Protein AF-A0A5E4PX52-F1 (afdb_monomer)

InterPro domains:
  IPR002048 EF-hand domain [PF13202] (31-49)
  IPR002048 EF-hand domain [PS50222] (20-56)
  IPR002048 EF-hand domain [PS50222] (61-96)
  IPR011992 EF-hand domain pair [SSF47473] (19-141)
  IPR018247 EF-Hand 1, calcium-binding site [PS00018] (34-46)
  IPR018247 EF-Hand 1, calcium-binding site [PS00018] (74-86)

Solvent-accessible surface area (backbone atoms only — not comparable to full-atom values): 8166 Å² total; per-residue (Å²): 111,67,58,70,72,72,67,60,66,87,59,61,63,63,56,48,47,52,51,50,52,52,48,53,31,48,54,48,44,40,75,65,29,34,81,84,68,79,84,57,70,52,73,65,32,51,51,51,38,66,70,72,48,59,84,91,56,81,53,69,38,53,52,54,46,52,51,51,54,48,55,61,34,22,73,86,68,80,65,43,32,36,62,68,39,44,27,59,47,36,45,75,70,76,38,54,62,69,51,29,51,53,28,44,48,53,58,34,73,74,49,78,48,36,41,63,73,55,46,54,51,32,52,48,36,50,76,60,52,89,54,92,80,40,49,17,60,27,76,84,52,52,136

Structure (mmCIF, N/CA/C/O backbone):
data_AF-A0A5E4PX52-F1
#
_entry.id   AF-A0A5E4PX52-F1
#
loop_
_atom_site.group_PDB
_atom_site.id
_atom_site.type_symbol
_atom_site.label_atom_id
_atom_site.label_alt_id
_atom_site.label_comp_id
_atom_site.label_asym_id
_atom_site.label_entity_id
_atom_site.label_seq_id
_atom_site.pdbx_PDB_ins_code
_atom_site.Cartn_x
_atom_site.Cartn_y
_atom_site.Cartn_z
_atom_site.occupancy
_atom_site.B_iso_or_equiv
_atom_site.auth_seq_id
_atom_site.auth_comp_id
_atom_site.auth_asym_id
_atom_site.auth_atom_id
_atom_site.pdbx_PDB_model_num
ATOM 1 N N . MET A 1 1 ? -10.383 2.081 -13.834 1.00 48.03 1 MET A N 1
ATOM 2 C CA . MET A 1 1 ? -10.886 1.240 -12.728 1.00 48.03 1 MET A CA 1
ATOM 3 C C . MET A 1 1 ? -10.985 2.059 -11.442 1.00 48.03 1 MET A C 1
ATOM 5 O O . MET A 1 1 ? -12.099 2.288 -11.001 1.00 48.03 1 MET A O 1
ATOM 9 N N . VAL A 1 2 ? -9.885 2.654 -10.959 1.00 49.22 2 VAL A N 1
ATOM 10 C CA . VAL A 1 2 ? -9.837 3.528 -9.760 1.00 49.22 2 VAL A CA 1
ATOM 11 C C . VAL A 1 2 ? -10.845 4.689 -9.762 1.00 49.22 2 VAL A C 1
ATOM 13 O O . VAL A 1 2 ? -11.651 4.797 -8.848 1.00 49.22 2 VAL A O 1
ATOM 16 N N . ALA A 1 3 ? -10.879 5.508 -10.818 1.00 50.94 3 ALA A N 1
ATOM 17 C CA . ALA A 1 3 ? -11.787 6.664 -10.882 1.00 50.94 3 ALA A CA 1
ATOM 18 C C . ALA A 1 3 ? -13.282 6.285 -10.797 1.00 50.94 3 ALA A C 1
ATOM 20 O O . ALA A 1 3 ? -14.094 7.050 -10.295 1.00 50.94 3 ALA A O 1
ATOM 21 N N . LYS A 1 4 ? -13.644 5.078 -11.256 1.00 52.22 4 LYS A N 1
ATOM 22 C CA . LYS A 1 4 ? -15.023 4.570 -11.209 1.00 52.22 4 LYS A CA 1
ATOM 23 C C . LYS A 1 4 ? -15.385 4.049 -9.813 1.00 52.22 4 LYS A C 1
ATOM 25 O O . LYS A 1 4 ? -16.530 4.163 -9.397 1.00 52.22 4 LYS A O 1
ATOM 30 N N . ILE A 1 5 ? -14.399 3.504 -9.098 1.00 56.91 5 ILE A N 1
ATOM 31 C CA . ILE A 1 5 ? -14.525 3.032 -7.714 1.00 56.91 5 ILE A CA 1
ATOM 32 C C . ILE A 1 5 ? -14.716 4.220 -6.768 1.00 56.91 5 ILE A C 1
ATOM 34 O O . ILE A 1 5 ? -15.536 4.135 -5.864 1.00 56.91 5 ILE A O 1
ATOM 38 N N . GLN A 1 6 ? -14.046 5.346 -7.005 1.00 58.91 6 GLN A N 1
ATOM 39 C CA . GLN A 1 6 ? -14.128 6.526 -6.138 1.00 58.91 6 GLN A CA 1
ATOM 40 C C . GLN A 1 6 ? -15.382 7.394 -6.330 1.00 58.91 6 GLN A C 1
ATOM 42 O O . GLN A 1 6 ? -15.574 8.367 -5.611 1.00 58.91 6 GLN A O 1
ATOM 47 N N . GLY A 1 7 ? -16.253 7.072 -7.293 1.00 53.91 7 GLY A N 1
ATOM 48 C CA . GLY A 1 7 ? -17.440 7.889 -7.567 1.00 53.91 7 GLY A CA 1
ATOM 49 C C . GLY A 1 7 ? -17.114 9.306 -8.054 1.00 53.91 7 GLY A C 1
ATOM 50 O O . GLY A 1 7 ? -17.978 10.177 -7.997 1.00 53.91 7 GLY A O 1
ATOM 51 N N . TRP A 1 8 ? -15.886 9.542 -8.530 1.00 59.31 8 TRP A N 1
ATOM 52 C CA . TRP A 1 8 ? -15.480 10.832 -9.072 1.00 59.31 8 TRP A CA 1
ATOM 53 C C . TRP A 1 8 ? -16.321 11.142 -10.308 1.00 59.31 8 TRP A C 1
ATOM 55 O O . TRP A 1 8 ? -16.327 10.379 -11.281 1.00 59.31 8 TRP A O 1
ATOM 65 N N . ASN A 1 9 ? -17.040 12.265 -10.264 1.00 49.12 9 ASN A N 1
ATOM 66 C CA . ASN A 1 9 ? -17.675 12.813 -11.453 1.00 49.12 9 ASN A CA 1
ATOM 67 C C . ASN A 1 9 ? -16.590 13.099 -12.499 1.00 49.12 9 ASN A C 1
ATOM 69 O O . ASN A 1 9 ? -15.436 13.352 -12.160 1.00 49.12 9 ASN A O 1
ATOM 73 N N . GLU A 1 10 ? -16.945 13.055 -13.781 1.00 49.34 10 GLU A N 1
ATOM 74 C CA . GLU A 1 10 ? -16.026 13.242 -14.915 1.00 49.34 10 GLU A CA 1
ATOM 75 C C . GLU A 1 10 ? -15.317 14.612 -14.973 1.00 49.34 10 GLU A C 1
ATOM 77 O O . GLU A 1 10 ? -14.668 14.912 -15.979 1.00 49.34 10 GLU A O 1
ATOM 82 N N . ASP A 1 11 ? -15.405 15.427 -13.918 1.00 50.75 11 ASP A N 1
ATOM 83 C CA . ASP A 1 11 ? -14.628 16.643 -13.760 1.00 50.75 11 ASP A CA 1
ATOM 84 C C . ASP A 1 11 ? -13.141 16.313 -13.898 1.00 50.75 11 ASP A C 1
ATOM 86 O O . ASP A 1 11 ? -12.501 15.592 -13.130 1.00 50.75 11 ASP A O 1
ATOM 90 N N . GLU A 1 12 ? -12.602 16.818 -14.998 1.00 56.16 12 GLU A N 1
ATOM 91 C CA . GLU A 1 12 ? -11.375 16.377 -15.636 1.00 56.16 12 GLU A CA 1
ATOM 92 C C . GLU A 1 12 ? -10.144 16.374 -14.722 1.00 56.16 12 GLU A C 1
ATOM 94 O O . GLU A 1 12 ? -9.176 15.688 -15.036 1.00 56.16 12 GLU A O 1
ATOM 99 N N . LEU A 1 13 ? -10.140 17.138 -13.630 1.00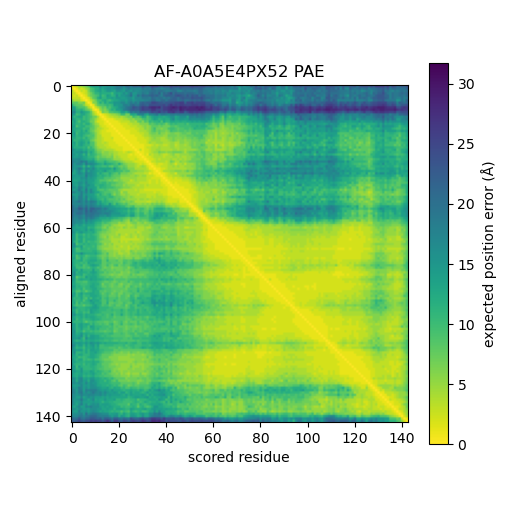 56.69 13 LEU A N 1
ATOM 100 C CA . LEU A 1 13 ? -8.967 17.411 -12.799 1.00 56.69 13 LEU A CA 1
ATOM 101 C C . LEU A 1 13 ? -8.516 16.218 -11.952 1.00 56.69 13 LEU A C 1
ATOM 103 O O . LEU A 1 13 ? -7.333 15.880 -12.005 1.00 56.69 13 LEU A O 1
ATOM 107 N N . GLU A 1 14 ? -9.420 15.553 -11.236 1.00 60.62 14 GLU A N 1
ATOM 108 C CA . GLU A 1 14 ? -9.085 14.419 -10.355 1.00 60.62 14 GLU A CA 1
ATOM 109 C C . GLU A 1 14 ? -8.745 13.175 -11.178 1.00 60.62 14 GLU A C 1
ATOM 111 O O . GLU A 1 14 ? -7.719 12.526 -10.963 1.00 60.62 14 GLU A O 1
ATOM 116 N N . ARG A 1 15 ? -9.518 12.919 -12.242 1.00 63.38 15 ARG A N 1
ATOM 117 C CA . ARG A 1 15 ? -9.213 11.865 -13.217 1.00 63.38 15 ARG A CA 1
ATOM 118 C C . ARG A 1 15 ? -7.880 12.113 -13.929 1.00 63.38 15 ARG A C 1
ATOM 120 O O . ARG A 1 15 ? -7.104 11.172 -14.084 1.00 63.38 15 ARG A O 1
ATOM 127 N N . LYS A 1 16 ? -7.583 13.351 -14.358 1.00 67.19 16 LYS A N 1
ATOM 128 C CA . LYS A 1 16 ? -6.276 13.702 -14.957 1.00 67.19 16 LYS A CA 1
ATOM 129 C C . LYS A 1 16 ? -5.149 13.586 -13.937 1.00 67.19 16 LYS A C 1
ATOM 131 O O . LYS A 1 16 ? -4.065 13.153 -14.311 1.00 67.19 16 LYS A O 1
ATOM 136 N N . ALA A 1 17 ? -5.372 13.968 -12.680 1.00 67.38 17 ALA A N 1
ATOM 137 C CA . ALA A 1 17 ? -4.379 13.836 -11.621 1.00 67.38 17 ALA A CA 1
ATOM 138 C C . ALA A 1 17 ? -4.044 12.364 -11.368 1.00 67.38 17 ALA A C 1
ATOM 140 O O . ALA A 1 17 ? -2.884 11.998 -11.509 1.00 67.38 17 ALA A O 1
ATOM 141 N N . ALA A 1 18 ? -5.043 11.507 -11.147 1.00 68.06 18 ALA A N 1
ATOM 142 C CA . ALA A 1 18 ? -4.819 10.075 -10.971 1.00 68.06 18 ALA A CA 1
ATOM 143 C C . ALA A 1 18 ? -4.190 9.421 -12.207 1.00 68.06 18 ALA A C 1
ATOM 145 O O . ALA A 1 18 ? -3.284 8.605 -12.068 1.00 68.06 18 ALA A O 1
ATOM 146 N N . HIS A 1 19 ? -4.607 9.803 -13.420 1.00 71.00 19 HIS A N 1
ATOM 147 C CA . HIS A 1 19 ? -3.972 9.318 -14.647 1.00 71.00 19 HIS A CA 1
ATOM 148 C C . HIS A 1 19 ? -2.488 9.713 -14.693 1.00 71.00 19 HIS A C 1
ATOM 150 O O . HIS A 1 19 ? -1.640 8.864 -14.950 1.00 71.00 19 HIS A O 1
ATOM 156 N N . ARG A 1 20 ? -2.151 10.978 -14.405 1.00 76.12 20 ARG A N 1
ATOM 157 C CA . ARG A 1 20 ? -0.755 11.444 -14.357 1.00 76.12 20 ARG A CA 1
ATOM 158 C C . ARG A 1 20 ? 0.057 10.716 -13.293 1.00 76.12 20 ARG A C 1
ATOM 160 O O . ARG A 1 20 ? 1.174 10.310 -13.583 1.00 76.12 20 ARG A O 1
ATOM 167 N N . THR A 1 21 ? -0.497 10.519 -12.101 1.00 74.94 21 THR A N 1
ATOM 168 C CA . THR A 1 21 ? 0.185 9.787 -11.031 1.00 74.94 21 THR A CA 1
ATOM 169 C C . THR A 1 21 ? 0.428 8.332 -11.432 1.00 74.94 21 THR A C 1
ATOM 171 O O . THR A 1 21 ? 1.535 7.837 -11.257 1.00 74.94 21 THR A O 1
ATOM 174 N N . MET A 1 22 ? -0.546 7.667 -12.062 1.00 74.50 22 MET A N 1
ATOM 175 C CA . MET A 1 22 ? -0.363 6.306 -12.580 1.00 74.50 22 MET A CA 1
ATOM 176 C C . MET A 1 22 ? 0.696 6.237 -13.687 1.00 74.50 22 MET A C 1
ATOM 178 O O . MET A 1 22 ? 1.472 5.287 -13.707 1.00 74.50 22 MET A O 1
ATOM 182 N N . LEU A 1 23 ? 0.781 7.240 -14.570 1.00 79.94 23 LEU A N 1
ATOM 183 C CA . LEU A 1 23 ? 1.854 7.321 -15.569 1.00 79.94 23 LEU A CA 1
ATOM 184 C C . LEU A 1 23 ? 3.228 7.529 -14.924 1.00 79.94 23 LEU A C 1
ATOM 186 O O . LEU A 1 23 ? 4.178 6.870 -15.322 1.00 79.94 23 LEU A O 1
ATOM 190 N N . GLN A 1 24 ? 3.343 8.386 -13.907 1.00 79.25 24 GLN A N 1
ATOM 191 C CA . GLN A 1 24 ? 4.603 8.592 -13.180 1.00 79.25 24 GLN A CA 1
ATOM 192 C C . GLN A 1 24 ? 5.057 7.325 -12.449 1.00 79.25 24 GLN A C 1
ATOM 194 O O . GLN A 1 24 ? 6.244 7.000 -12.451 1.00 79.25 24 GLN A O 1
ATOM 199 N N . ILE A 1 25 ? 4.111 6.592 -11.856 1.00 78.31 25 ILE A N 1
ATOM 200 C CA . ILE A 1 25 ? 4.376 5.283 -11.256 1.00 78.31 25 ILE A CA 1
ATOM 201 C C . ILE A 1 25 ? 4.842 4.314 -12.341 1.00 78.31 25 ILE A C 1
ATOM 203 O O . ILE A 1 25 ? 5.877 3.683 -12.161 1.00 78.31 25 ILE A O 1
ATOM 207 N N . TRP A 1 26 ? 4.143 4.246 -13.479 1.00 78.44 26 TRP A N 1
ATOM 208 C CA . TRP A 1 26 ? 4.522 3.390 -14.604 1.00 78.44 26 TRP A CA 1
ATOM 209 C C . TRP A 1 26 ? 5.918 3.717 -15.145 1.00 78.44 26 TRP A C 1
ATOM 211 O O . TRP A 1 26 ? 6.709 2.804 -15.347 1.00 78.44 26 TRP A O 1
ATOM 221 N N . GLU A 1 27 ? 6.267 4.993 -15.317 1.00 81.88 27 GLU A N 1
ATOM 222 C CA . GLU A 1 27 ? 7.597 5.431 -15.764 1.00 81.88 27 GLU A CA 1
ATOM 223 C C . GLU A 1 27 ? 8.702 5.075 -14.760 1.00 81.88 27 GLU A C 1
ATOM 225 O O . GLU A 1 27 ? 9.788 4.645 -15.147 1.00 81.88 27 GLU A O 1
ATOM 230 N N . GLY A 1 28 ? 8.451 5.266 -13.461 1.00 77.88 28 GLY A N 1
ATOM 231 C CA . GLY A 1 28 ? 9.396 4.877 -12.413 1.00 77.88 28 GLY A CA 1
ATOM 232 C C . GLY A 1 28 ? 9.575 3.361 -12.325 1.00 77.88 28 GLY A C 1
ATOM 233 O O . GLY A 1 28 ? 10.687 2.878 -12.126 1.00 77.88 28 GLY A O 1
ATOM 234 N N . PHE A 1 29 ? 8.483 2.631 -12.525 1.00 75.19 29 PHE A N 1
ATOM 235 C CA . PHE A 1 29 ?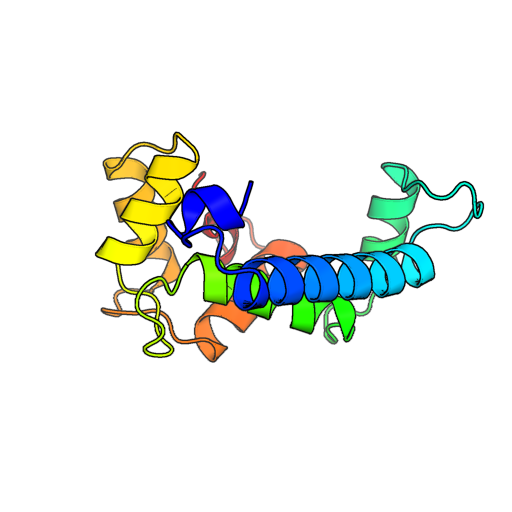 8.420 1.180 -12.484 1.00 75.19 29 PHE A CA 1
ATOM 236 C C . PHE A 1 29 ? 9.113 0.531 -13.696 1.00 75.19 29 PHE A C 1
ATOM 238 O O . PHE A 1 29 ? 9.992 -0.308 -13.521 1.00 75.19 29 PHE A O 1
ATOM 245 N N . THR A 1 30 ? 8.821 0.990 -14.917 1.00 80.25 30 THR A N 1
ATOM 246 C CA . THR A 1 30 ? 9.505 0.553 -16.154 1.00 80.25 30 THR A CA 1
ATOM 247 C C . THR A 1 30 ? 11.002 0.810 -16.109 1.00 80.25 30 THR A C 1
ATOM 249 O O . THR A 1 30 ? 11.773 -0.100 -16.378 1.00 80.25 30 THR A O 1
ATOM 252 N N . LYS A 1 31 ? 11.452 1.975 -15.631 1.00 79.81 31 LYS A N 1
ATOM 253 C CA . LYS A 1 31 ? 12.894 2.225 -15.441 1.00 79.81 31 LYS A CA 1
ATOM 254 C C . LYS A 1 31 ? 13.592 1.225 -14.513 1.00 79.81 31 LYS A C 1
ATOM 256 O O . LYS A 1 31 ? 14.805 1.067 -14.621 1.00 79.81 31 LYS A O 1
ATOM 261 N N . ALA A 1 32 ? 12.865 0.621 -13.574 1.00 72.25 32 ALA A N 1
ATOM 262 C CA . ALA A 1 32 ? 13.421 -0.316 -12.603 1.00 72.25 32 ALA A CA 1
ATOM 263 C C . ALA A 1 32 ? 13.337 -1.784 -13.058 1.00 72.25 32 ALA A C 1
ATOM 265 O O . ALA A 1 32 ? 14.216 -2.571 -12.703 1.00 72.25 32 ALA A O 1
ATOM 266 N N . ALA A 1 33 ? 12.298 -2.150 -13.814 1.00 76.38 33 ALA A N 1
ATOM 267 C CA . ALA A 1 33 ? 11.979 -3.540 -14.137 1.00 76.38 33 ALA A CA 1
AT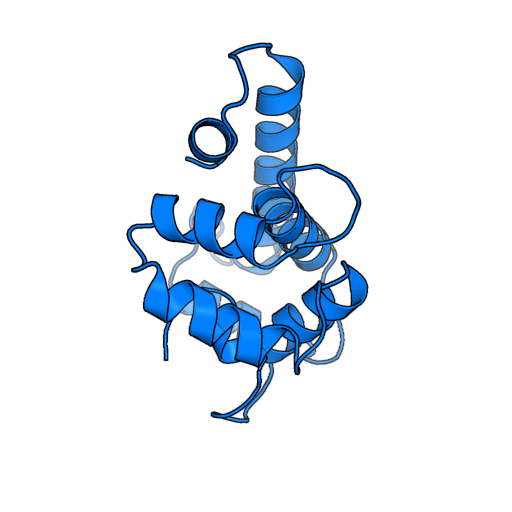OM 268 C C . ALA A 1 33 ? 12.095 -3.906 -15.626 1.00 76.38 33 ALA A C 1
ATOM 270 O O . ALA A 1 33 ? 12.494 -5.033 -15.897 1.00 76.38 33 ALA A O 1
ATOM 271 N N . ASP A 1 34 ? 11.802 -2.997 -16.562 1.00 80.12 34 ASP A N 1
ATOM 272 C CA . ASP A 1 34 ? 11.845 -3.255 -18.014 1.00 80.12 34 ASP A CA 1
ATOM 273 C C . ASP A 1 34 ? 13.309 -3.305 -18.490 1.00 80.12 34 ASP A C 1
ATOM 275 O O . ASP A 1 34 ? 13.936 -2.284 -18.796 1.00 80.12 34 ASP A O 1
ATOM 279 N N . LYS A 1 35 ? 13.904 -4.501 -18.446 1.00 77.44 35 LYS A N 1
ATOM 280 C CA . LYS A 1 35 ? 15.328 -4.711 -18.735 1.00 77.44 35 LYS A CA 1
ATOM 281 C C . LYS A 1 35 ? 15.579 -4.878 -20.220 1.00 77.44 35 LYS A C 1
ATOM 283 O O . LYS A 1 35 ? 16.667 -4.523 -20.679 1.00 77.44 35 LYS A O 1
ATOM 288 N N . ASP A 1 36 ? 14.625 -5.449 -20.945 1.00 81.56 36 ASP A N 1
ATOM 289 C CA . ASP A 1 36 ? 14.736 -5.639 -22.388 1.00 81.56 36 ASP A CA 1
ATOM 290 C C . ASP A 1 36 ? 14.230 -4.433 -23.201 1.00 81.56 36 ASP A C 1
ATOM 292 O O . ASP A 1 36 ? 14.480 -4.363 -24.408 1.00 81.56 36 ASP A O 1
ATOM 296 N N . SER A 1 37 ? 13.660 -3.425 -22.526 1.00 81.38 37 SER A N 1
ATOM 297 C CA . SER A 1 37 ? 13.139 -2.187 -23.114 1.00 81.38 37 SER A CA 1
ATOM 298 C C . SER A 1 37 ? 12.035 -2.438 -24.142 1.00 81.38 37 SER A C 1
ATOM 300 O O . SER A 1 37 ? 11.890 -1.666 -25.099 1.00 81.38 37 SER A O 1
ATOM 302 N N . ASP A 1 38 ? 11.260 -3.513 -23.975 1.00 84.19 38 ASP A N 1
ATOM 303 C CA . ASP A 1 38 ? 10.140 -3.842 -24.855 1.00 84.19 38 ASP A CA 1
ATOM 304 C C . ASP A 1 38 ? 8.851 -3.068 -24.506 1.00 84.19 38 ASP A C 1
ATOM 306 O O . ASP A 1 38 ? 7.851 -3.141 -25.236 1.00 84.19 38 ASP A O 1
ATOM 310 N N . GLY A 1 39 ? 8.884 -2.271 -23.429 1.00 79.12 39 GLY A N 1
ATOM 311 C CA . GLY A 1 39 ? 7.763 -1.474 -22.940 1.00 79.12 39 GLY A CA 1
ATOM 312 C C . GLY 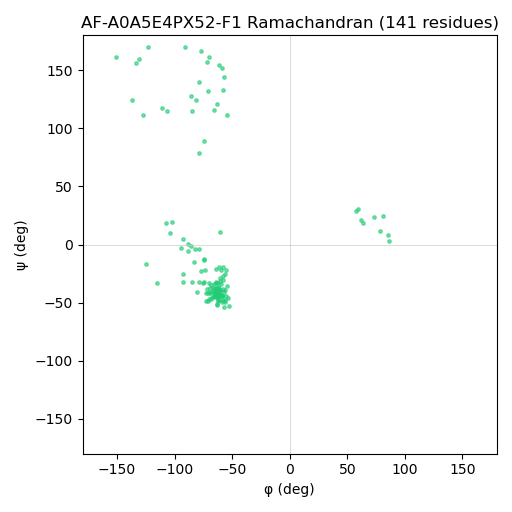A 1 39 ? 6.725 -2.287 -22.165 1.00 79.12 39 GLY A C 1
ATOM 313 O O . GLY A 1 39 ? 5.625 -1.787 -21.902 1.00 79.12 39 GLY A O 1
ATOM 314 N N . LYS A 1 40 ? 7.040 -3.534 -21.818 1.00 82.06 40 LYS A N 1
ATOM 315 C CA . LYS A 1 40 ? 6.257 -4.427 -20.968 1.00 82.06 40 LYS A CA 1
ATOM 316 C C . LYS A 1 40 ? 7.130 -4.861 -19.798 1.00 82.06 40 LYS A C 1
ATOM 318 O O . LYS A 1 40 ? 8.312 -4.570 -19.720 1.00 82.06 40 LYS A O 1
ATOM 323 N N . ILE A 1 41 ? 6.492 -5.503 -18.827 1.00 80.69 41 ILE A N 1
ATOM 324 C CA . ILE A 1 41 ? 7.202 -6.115 -17.710 1.00 80.69 41 ILE A CA 1
ATOM 325 C C . ILE A 1 41 ? 6.736 -7.552 -17.620 1.00 80.69 41 ILE A C 1
ATOM 327 O O . ILE A 1 41 ? 5.571 -7.834 -17.322 1.00 80.69 41 ILE A O 1
ATOM 331 N N . SER A 1 42 ? 7.651 -8.457 -17.938 1.00 83.81 42 SER A N 1
ATOM 332 C CA . SER A 1 42 ? 7.458 -9.890 -17.781 1.00 83.81 42 SER A CA 1
ATOM 333 C C . SER A 1 42 ? 7.438 -10.283 -16.299 1.00 83.81 42 SER A C 1
ATOM 335 O O . SER A 1 42 ? 7.912 -9.559 -15.420 1.00 83.81 42 SER A O 1
ATOM 337 N N . SER A 1 43 ? 6.894 -11.462 -15.990 1.00 80.62 43 SER A N 1
ATOM 338 C CA . SER A 1 43 ? 6.921 -11.993 -14.621 1.00 80.62 43 SER A CA 1
ATOM 339 C C . SER A 1 43 ? 8.350 -12.175 -14.095 1.00 80.62 43 SER A C 1
ATOM 341 O O . SER A 1 43 ? 8.593 -11.946 -12.913 1.00 80.62 43 SER A O 1
ATOM 343 N N . ASP A 1 44 ? 9.302 -12.524 -14.963 1.00 81.81 44 ASP A N 1
ATOM 344 C CA . ASP A 1 44 ? 10.710 -12.695 -14.589 1.00 81.81 44 ASP A CA 1
ATOM 345 C C . ASP A 1 44 ? 11.368 -11.354 -14.241 1.00 81.81 44 ASP A C 1
ATOM 347 O O . ASP A 1 44 ? 12.096 -11.253 -13.254 1.00 81.81 44 ASP A O 1
ATOM 351 N N . GLU A 1 45 ? 11.073 -10.301 -15.003 1.00 80.50 45 GLU A N 1
ATOM 352 C CA . GLU A 1 45 ? 11.514 -8.934 -14.709 1.00 80.50 45 GLU A CA 1
ATOM 353 C C . GLU A 1 45 ? 10.904 -8.393 -13.419 1.00 80.50 45 GLU A C 1
ATOM 355 O O . GLU A 1 45 ? 11.610 -7.793 -12.605 1.00 80.50 45 GLU A O 1
ATOM 360 N N . TRP A 1 46 ? 9.618 -8.676 -13.191 1.00 79.00 46 TRP A N 1
ATOM 361 C CA . TRP A 1 46 ? 8.935 -8.358 -11.941 1.00 79.00 46 TRP A CA 1
ATOM 362 C C . TRP A 1 46 ? 9.650 -9.003 -10.747 1.00 79.00 46 TRP A C 1
ATOM 364 O O . TRP A 1 46 ? 10.037 -8.312 -9.804 1.00 79.00 46 TRP A O 1
ATOM 374 N N . ILE A 1 47 ? 9.882 -10.318 -10.796 1.00 79.56 47 ILE A N 1
ATOM 375 C CA . ILE A 1 47 ? 10.559 -11.058 -9.722 1.00 79.56 47 ILE A CA 1
ATOM 376 C C . ILE A 1 47 ? 11.996 -10.559 -9.538 1.00 79.56 47 ILE A C 1
ATOM 378 O O . ILE A 1 47 ? 12.437 -10.352 -8.405 1.00 79.56 47 ILE A O 1
ATOM 382 N N . ALA A 1 48 ? 12.731 -10.334 -10.630 1.00 80.25 48 ALA A N 1
ATOM 383 C CA . ALA A 1 48 ? 14.112 -9.869 -10.573 1.00 80.25 48 ALA A CA 1
ATOM 384 C C . ALA A 1 48 ? 14.226 -8.480 -9.932 1.00 80.25 48 ALA A C 1
ATOM 386 O O . ALA A 1 48 ? 15.161 -8.245 -9.167 1.00 80.25 48 ALA A O 1
ATOM 387 N N . MET A 1 49 ? 13.280 -7.578 -10.212 1.00 79.50 49 MET A N 1
ATOM 388 C CA . MET A 1 49 ? 13.220 -6.257 -9.589 1.00 79.50 49 MET A CA 1
ATOM 389 C C . MET A 1 49 ? 13.006 -6.375 -8.075 1.00 79.50 49 MET A C 1
ATOM 391 O O . MET A 1 49 ? 13.790 -5.817 -7.310 1.00 79.50 49 MET A O 1
ATOM 395 N N . TRP A 1 50 ? 12.006 -7.148 -7.636 1.00 72.75 50 TRP A N 1
ATOM 396 C CA . TRP A 1 50 ? 11.729 -7.344 -6.206 1.00 72.75 50 TRP A CA 1
ATOM 397 C C . TRP A 1 50 ? 12.865 -8.054 -5.464 1.00 72.75 50 TRP A C 1
ATOM 399 O O . TRP A 1 50 ? 13.123 -7.752 -4.304 1.00 72.75 50 TRP A O 1
ATOM 409 N N . THR A 1 51 ? 13.590 -8.950 -6.139 1.00 73.81 51 THR A N 1
ATOM 410 C CA . THR A 1 51 ? 14.734 -9.671 -5.555 1.00 73.81 51 THR A CA 1
ATOM 411 C C . THR A 1 51 ? 15.983 -8.791 -5.433 1.00 73.81 51 THR A C 1
ATOM 413 O O . THR A 1 51 ? 16.782 -8.977 -4.518 1.00 73.81 51 THR A O 1
ATOM 416 N N . ALA A 1 52 ? 16.186 -7.849 -6.359 1.00 72.44 52 ALA A N 1
ATOM 417 C CA . ALA A 1 52 ? 17.350 -6.960 -6.360 1.00 72.44 52 ALA A CA 1
ATOM 418 C C . ALA A 1 52 ? 17.182 -5.737 -5.445 1.00 72.44 52 ALA A C 1
ATOM 420 O O . ALA A 1 52 ? 18.160 -5.040 -5.168 1.00 72.44 52 ALA A O 1
ATOM 421 N N . GLN A 1 53 ? 15.954 -5.450 -5.017 1.00 69.88 53 GLN A N 1
ATOM 422 C CA . GLN A 1 53 ? 15.653 -4.269 -4.232 1.00 69.88 53 GLN A CA 1
ATOM 423 C C . GLN A 1 53 ? 16.032 -4.446 -2.756 1.00 69.88 53 GLN A C 1
ATOM 425 O O . GLN A 1 53 ? 15.822 -5.494 -2.149 1.00 69.88 53 GLN A O 1
ATOM 430 N N . ASP A 1 54 ? 16.584 -3.387 -2.163 1.00 70.06 54 ASP A N 1
ATOM 431 C CA . ASP A 1 54 ? 16.847 -3.342 -0.729 1.00 70.06 54 ASP A CA 1
ATOM 432 C C . ASP A 1 54 ? 15.526 -3.358 0.051 1.00 70.06 54 ASP A C 1
ATOM 434 O O . ASP A 1 54 ? 14.744 -2.410 -0.007 1.00 70.06 54 ASP A O 1
ATOM 438 N N . LYS A 1 55 ? 15.314 -4.430 0.822 1.00 68.69 55 LYS A N 1
ATOM 439 C CA . LYS A 1 55 ? 14.137 -4.621 1.682 1.00 68.69 55 LYS A CA 1
ATOM 440 C C . LYS A 1 55 ? 13.956 -3.494 2.714 1.00 68.69 55 LYS A C 1
ATOM 442 O O . LYS A 1 55 ? 12.862 -3.328 3.239 1.00 68.69 55 LYS A O 1
ATOM 447 N N . ASN A 1 56 ? 15.004 -2.717 3.007 1.00 68.38 56 ASN A N 1
ATOM 448 C CA . ASN A 1 56 ? 14.960 -1.611 3.969 1.00 68.38 56 ASN A CA 1
ATOM 449 C C . ASN A 1 56 ? 14.674 -0.246 3.328 1.00 68.38 56 ASN A C 1
ATOM 451 O O . ASN A 1 56 ? 14.584 0.752 4.047 1.00 68.38 56 ASN A O 1
ATOM 455 N N . SER A 1 57 ? 14.556 -0.161 1.997 1.00 71.88 57 SER A N 1
ATOM 456 C CA . SER A 1 57 ? 14.274 1.105 1.324 1.00 71.88 57 SER A CA 1
ATOM 457 C C . SER A 1 57 ? 13.228 0.981 0.216 1.00 71.88 57 SER A C 1
ATOM 459 O O . SER A 1 57 ? 13.344 0.232 -0.754 1.00 71.88 57 SER A O 1
ATOM 461 N N . MET A 1 58 ? 12.177 1.792 0.347 1.00 75.56 58 MET A N 1
ATOM 462 C CA . MET A 1 58 ? 11.186 1.953 -0.709 1.00 75.56 58 MET A CA 1
ATOM 463 C C . MET A 1 58 ? 11.692 2.947 -1.749 1.00 75.56 58 MET A C 1
ATOM 465 O O . MET A 1 58 ? 11.996 4.102 -1.424 1.00 75.56 58 MET A O 1
ATOM 469 N N . ALA A 1 59 ? 11.731 2.513 -3.006 1.00 80.12 59 ALA A N 1
ATOM 470 C CA . ALA A 1 59 ? 11.964 3.398 -4.137 1.00 80.12 59 ALA A CA 1
ATOM 471 C C . ALA A 1 59 ? 10.845 4.450 -4.234 1.00 80.12 59 ALA A C 1
ATOM 473 O O . ALA A 1 59 ? 9.714 4.221 -3.804 1.00 80.12 59 ALA A O 1
ATOM 474 N N . GLU A 1 60 ? 11.136 5.604 -4.837 1.00 80.06 60 GLU A N 1
ATOM 475 C CA . GLU A 1 60 ? 10.170 6.710 -4.916 1.00 80.06 60 GLU A CA 1
ATOM 476 C C . GLU A 1 60 ? 8.853 6.285 -5.585 1.00 80.06 60 GLU A C 1
ATOM 478 O O . GLU A 1 60 ? 7.776 6.595 -5.085 1.00 80.06 60 GLU A O 1
ATOM 483 N N . TRP A 1 61 ? 8.916 5.485 -6.655 1.00 79.62 61 TRP A N 1
ATOM 484 C CA . TRP A 1 61 ? 7.718 4.983 -7.336 1.00 79.62 61 TRP A CA 1
ATOM 485 C C . TRP A 1 61 ? 6.848 4.094 -6.431 1.00 79.62 61 TRP A C 1
ATOM 487 O O . TRP A 1 61 ? 5.625 4.143 -6.533 1.00 79.62 61 TRP A O 1
ATOM 497 N N . GLN A 1 62 ? 7.449 3.337 -5.505 1.00 81.25 62 GLN A N 1
ATOM 498 C CA . GLN A 1 62 ? 6.711 2.514 -4.543 1.00 81.25 62 GLN A CA 1
ATOM 499 C C . GLN A 1 62 ? 6.027 3.365 -3.484 1.00 81.25 62 GLN A C 1
ATOM 501 O O . GLN A 1 62 ? 4.899 3.066 -3.112 1.00 81.25 62 GLN A O 1
ATOM 506 N N . LYS A 1 63 ? 6.675 4.438 -3.015 1.00 84.56 63 LYS A N 1
ATOM 507 C CA . LYS A 1 63 ? 6.051 5.392 -2.085 1.00 84.56 63 LYS A CA 1
ATOM 508 C C . LYS A 1 63 ? 4.856 6.078 -2.736 1.00 84.56 63 LYS A C 1
ATOM 510 O O . LYS A 1 63 ? 3.784 6.148 -2.142 1.00 84.56 63 LYS A O 1
ATOM 515 N N . GLN A 1 64 ? 5.015 6.520 -3.985 1.00 82.81 64 GLN A N 1
ATOM 516 C CA . GLN A 1 64 ? 3.919 7.103 -4.760 1.00 82.81 64 GLN A CA 1
ATOM 517 C C . GLN A 1 64 ? 2.784 6.094 -4.966 1.00 82.81 64 GLN A C 1
ATOM 519 O O . GLN A 1 64 ? 1.618 6.441 -4.792 1.00 82.81 64 GLN A O 1
ATOM 524 N N . TYR A 1 65 ? 3.108 4.835 -5.270 1.00 82.69 65 TYR A N 1
ATOM 525 C CA . TYR A 1 65 ? 2.108 3.781 -5.422 1.00 82.69 65 TYR A CA 1
ATOM 526 C C . TYR A 1 65 ? 1.387 3.458 -4.105 1.00 82.69 65 TYR A C 1
ATOM 528 O O . TYR A 1 65 ? 0.159 3.433 -4.083 1.00 82.69 65 TYR A O 1
ATOM 536 N N . CYS A 1 66 ? 2.116 3.317 -2.995 1.00 86.62 66 CYS A N 1
ATOM 537 C CA . CYS A 1 66 ? 1.556 3.143 -1.652 1.00 86.62 66 CYS A CA 1
ATOM 538 C C . CYS A 1 66 ? 0.591 4.284 -1.297 1.00 86.62 66 CYS A C 1
ATOM 540 O O . CYS A 1 66 ? -0.529 4.041 -0.854 1.00 86.62 66 CYS A O 1
ATOM 542 N N . LYS A 1 67 ? 0.973 5.532 -1.586 1.00 86.56 67 LYS A N 1
ATOM 543 C CA . LYS A 1 67 ? 0.116 6.704 -1.380 1.00 86.56 67 LYS A CA 1
ATOM 544 C C . LYS A 1 67 ? -1.135 6.702 -2.253 1.00 86.56 67 LYS A C 1
ATOM 546 O O . LYS A 1 67 ? -2.206 7.065 -1.776 1.00 86.56 67 LYS A O 1
ATOM 551 N N . VAL A 1 68 ? -1.034 6.268 -3.509 1.00 84.06 68 VAL A N 1
ATOM 552 C CA . VAL A 1 68 ? -2.214 6.088 -4.369 1.00 84.06 68 VAL A CA 1
ATOM 553 C C . VAL A 1 68 ? -3.147 5.026 -3.798 1.00 84.06 68 VAL A C 1
ATOM 555 O O . VAL A 1 68 ? -4.347 5.266 -3.743 1.00 84.06 68 VAL A O 1
ATOM 558 N N . LEU A 1 69 ? -2.622 3.884 -3.348 1.00 84.62 69 LEU A N 1
ATOM 559 C CA . LEU A 1 69 ? -3.433 2.833 -2.731 1.00 84.62 69 LEU A CA 1
ATOM 560 C C . LEU A 1 69 ? -4.122 3.320 -1.456 1.00 84.62 69 LEU A C 1
ATOM 562 O O . LEU A 1 69 ? -5.312 3.072 -1.290 1.00 84.62 69 LEU A O 1
ATOM 566 N N . PHE A 1 70 ? -3.412 4.061 -0.605 1.00 87.50 70 PHE A N 1
ATOM 567 C CA . PHE A 1 70 ? -4.000 4.669 0.584 1.00 87.50 70 PHE A CA 1
ATOM 568 C C . PHE A 1 70 ? -5.150 5.610 0.221 1.00 87.50 70 PHE A C 1
ATOM 570 O O . PHE A 1 70 ? -6.247 5.445 0.732 1.00 87.50 70 PHE A O 1
ATOM 577 N N . ASN A 1 71 ? -4.947 6.522 -0.732 1.00 84.75 71 ASN A N 1
ATOM 578 C CA . ASN A 1 71 ? -5.991 7.452 -1.176 1.00 84.75 71 ASN A CA 1
ATOM 579 C C . ASN A 1 71 ? -7.186 6.750 -1.846 1.00 84.75 71 ASN A C 1
ATOM 581 O O . ASN A 1 71 ? -8.255 7.332 -1.972 1.00 84.75 71 ASN A O 1
ATOM 585 N N . ILE A 1 72 ? -7.010 5.521 -2.343 1.00 83.75 72 ILE A N 1
ATOM 586 C CA . ILE A 1 72 ? -8.130 4.708 -2.831 1.00 83.75 72 ILE A CA 1
ATOM 587 C C . ILE A 1 72 ? -8.946 4.162 -1.653 1.00 83.75 72 ILE A C 1
ATOM 589 O O . ILE A 1 72 ? -10.153 3.982 -1.784 1.00 83.75 72 ILE A O 1
ATOM 593 N N . GLN A 1 73 ? -8.302 3.878 -0.526 1.00 84.62 73 GLN A N 1
ATOM 594 C CA . GLN A 1 73 ? -8.971 3.409 0.683 1.00 84.62 73 GLN A CA 1
ATOM 595 C C . GLN A 1 73 ? -9.600 4.567 1.476 1.00 84.62 73 GLN A C 1
ATOM 597 O O . GLN A 1 73 ? -10.722 4.425 1.945 1.00 84.62 73 GLN A O 1
ATOM 602 N N . ASP A 1 74 ? -8.915 5.708 1.583 1.00 88.62 74 ASP A N 1
ATOM 603 C CA . ASP A 1 74 ? -9.377 6.937 2.245 1.00 88.62 74 ASP A CA 1
ATOM 604 C C . ASP A 1 74 ? -10.338 7.708 1.325 1.00 88.62 74 ASP A C 1
ATOM 606 O O . ASP A 1 74 ? -9.970 8.647 0.617 1.00 88.62 74 ASP A O 1
ATOM 610 N N . VAL A 1 75 ? -11.587 7.241 1.285 1.00 82.75 75 VAL A N 1
ATOM 611 C CA . VAL A 1 75 ? -12.643 7.822 0.445 1.00 82.75 75 VAL A CA 1
ATOM 612 C C . VAL A 1 75 ? -13.063 9.203 0.958 1.00 82.75 75 VAL A C 1
ATOM 614 O O . VAL A 1 75 ? -13.445 10.058 0.156 1.00 82.75 75 VAL A O 1
ATOM 617 N N . SER A 1 76 ? -13.030 9.431 2.274 1.00 85.19 76 SER A N 1
ATOM 618 C CA . SER A 1 76 ? -13.411 10.717 2.867 1.00 85.19 76 SER A CA 1
ATOM 619 C C . SER A 1 76 ? -12.340 11.802 2.715 1.00 85.19 76 SER A C 1
ATOM 621 O O . SER A 1 76 ? -12.678 12.990 2.719 1.00 85.19 76 SER A O 1
ATOM 623 N N . GLY A 1 77 ? -11.076 11.414 2.527 1.00 85.88 77 GLY A N 1
ATOM 624 C CA . GLY A 1 77 ? -9.932 12.313 2.424 1.00 85.88 77 GLY A CA 1
ATOM 625 C C . GLY A 1 77 ? -9.527 12.928 3.764 1.00 85.88 77 GLY A C 1
ATOM 626 O O . GLY A 1 77 ? -8.946 14.018 3.778 1.00 85.88 77 GLY A O 1
ATOM 627 N N . ASP A 1 78 ? -9.870 12.288 4.885 1.00 89.12 78 ASP A N 1
ATOM 628 C CA . ASP A 1 78 ? -9.559 12.780 6.231 1.00 89.12 78 ASP A CA 1
ATOM 629 C 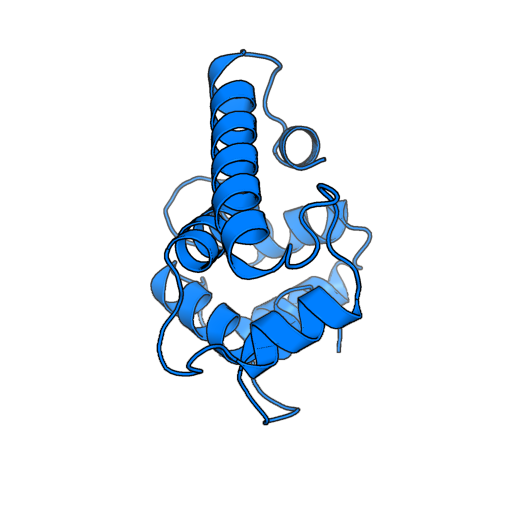C . ASP A 1 78 ? -8.152 12.370 6.714 1.00 89.12 78 ASP A C 1
ATOM 631 O O . ASP A 1 78 ? -7.702 12.800 7.783 1.00 89.12 78 ASP A O 1
ATOM 635 N N . GLY A 1 79 ? -7.419 11.614 5.889 1.00 88.81 79 GLY A N 1
ATOM 636 C CA . GLY A 1 79 ? -6.061 11.160 6.157 1.00 88.81 79 GLY A CA 1
ATOM 637 C C . GLY A 1 79 ? -5.993 9.871 6.971 1.00 88.81 79 GLY A C 1
ATOM 638 O O . GLY A 1 79 ? -4.893 9.475 7.379 1.00 88.81 79 GLY A O 1
ATOM 639 N N . VAL A 1 80 ? -7.125 9.204 7.211 1.00 92.94 80 VAL A N 1
ATOM 640 C CA . VAL A 1 80 ? -7.188 7.877 7.822 1.00 92.94 80 VAL A CA 1
ATOM 641 C C . VAL A 1 80 ? -8.134 6.962 7.045 1.00 92.94 80 VAL A C 1
ATOM 643 O O . VAL A 1 80 ? -9.031 7.405 6.354 1.00 92.94 80 VAL A O 1
ATOM 646 N N . VAL A 1 81 ? -7.936 5.650 7.164 1.00 92.50 81 VAL A N 1
ATOM 647 C CA . VAL A 1 81 ? -8.870 4.652 6.629 1.00 92.50 81 VAL A CA 1
ATOM 648 C C . VAL A 1 81 ? -9.613 4.029 7.794 1.00 92.50 81 VAL A C 1
ATOM 650 O O . VAL A 1 81 ? -9.011 3.350 8.633 1.00 92.50 81 VAL A O 1
ATOM 653 N N . ASN A 1 82 ? -10.919 4.247 7.866 1.00 93.56 82 ASN A N 1
ATOM 654 C CA . ASN A 1 82 ? -11.775 3.578 8.839 1.00 93.56 82 ASN A CA 1
ATOM 655 C C . ASN A 1 82 ? -12.366 2.268 8.279 1.00 93.56 82 ASN A C 1
ATOM 657 O O . ASN A 1 82 ? -12.242 1.942 7.097 1.00 93.56 82 ASN A O 1
ATOM 661 N N . GLY A 1 83 ? -12.999 1.481 9.153 1.00 90.38 83 GLY A N 1
ATOM 662 C CA . GLY A 1 83 ? -13.532 0.170 8.774 1.00 90.38 83 GLY A CA 1
ATOM 663 C C . GLY A 1 83 ? -14.646 0.235 7.727 1.00 90.38 83 GLY A C 1
ATOM 664 O O . GLY A 1 83 ? -14.733 -0.654 6.882 1.00 90.38 83 GLY A O 1
ATOM 665 N N . ASP A 1 84 ? -15.470 1.286 7.742 1.00 90.88 84 ASP A N 1
ATOM 666 C CA . ASP A 1 84 ? -16.549 1.449 6.766 1.00 90.88 84 ASP A CA 1
ATOM 667 C C . ASP A 1 84 ? -15.987 1.782 5.380 1.00 90.88 84 ASP A C 1
ATOM 669 O O . ASP A 1 84 ? -16.430 1.205 4.387 1.00 90.88 84 ASP A O 1
ATOM 673 N N . GLU A 1 85 ? -14.981 2.655 5.308 1.00 90.19 85 GLU A N 1
ATOM 674 C CA . GLU A 1 85 ? -14.275 2.986 4.066 1.00 90.19 85 GLU A CA 1
ATOM 675 C C . GLU A 1 85 ? -13.574 1.763 3.474 1.00 90.19 85 GLU A C 1
ATOM 677 O O . GLU A 1 85 ? -13.785 1.434 2.304 1.00 90.19 85 GLU A O 1
ATOM 682 N N . PHE A 1 86 ? -12.829 1.028 4.305 1.00 89.06 86 PHE A N 1
ATOM 683 C CA . PHE A 1 86 ? -12.149 -0.196 3.891 1.00 89.06 86 PHE A CA 1
ATOM 684 C C . PHE A 1 86 ? -13.139 -1.207 3.298 1.00 89.06 86 PHE A C 1
ATOM 686 O O . PHE A 1 86 ? -12.936 -1.712 2.191 1.00 89.06 86 PHE A O 1
ATOM 693 N N . VAL A 1 87 ? -14.253 -1.464 3.991 1.00 89.62 87 VAL A N 1
ATOM 694 C CA . VAL A 1 87 ? -15.307 -2.376 3.525 1.00 89.62 87 VAL A CA 1
ATOM 695 C C . VAL A 1 87 ? -15.936 -1.885 2.224 1.00 89.62 87 VAL A C 1
ATOM 697 O O . VAL A 1 87 ? -16.122 -2.676 1.302 1.00 89.62 87 VAL A O 1
ATOM 700 N N . GLN A 1 88 ? -16.257 -0.594 2.110 1.00 87.56 88 GLN A N 1
ATOM 701 C CA . GLN A 1 88 ? -16.856 -0.038 0.895 1.00 87.56 88 GLN A CA 1
ATOM 702 C C . GLN A 1 88 ? -15.959 -0.203 -0.329 1.00 87.56 88 GLN A C 1
ATOM 704 O O . GLN A 1 88 ? -16.457 -0.483 -1.421 1.00 87.56 88 GLN A O 1
ATOM 709 N N . VAL A 1 89 ? -14.652 -0.010 -0.168 1.00 85.12 89 VAL A N 1
ATOM 710 C CA . VAL A 1 89 ? -13.688 -0.168 -1.257 1.00 85.12 89 VAL A CA 1
ATOM 711 C C . VAL A 1 89 ? -13.551 -1.638 -1.633 1.00 85.12 89 VAL A C 1
ATOM 713 O O . VAL A 1 89 ? -13.670 -1.965 -2.810 1.00 85.12 89 VAL A O 1
ATOM 716 N N . HIS A 1 90 ? -13.405 -2.537 -0.659 1.00 84.19 90 HIS A N 1
ATOM 717 C CA . HIS A 1 90 ? -13.247 -3.974 -0.909 1.00 84.19 90 HIS A CA 1
ATOM 718 C C . HIS A 1 90 ? -14.501 -4.615 -1.522 1.00 84.19 90 HIS A C 1
ATOM 720 O O . HIS A 1 90 ? -14.386 -5.438 -2.428 1.00 84.19 90 HIS A O 1
ATOM 726 N N . LEU A 1 91 ? -15.700 -4.150 -1.156 1.00 84.31 91 LEU A N 1
ATOM 727 C CA . LEU A 1 91 ? -16.948 -4.554 -1.815 1.00 84.31 91 LEU A CA 1
ATOM 728 C C . LEU A 1 91 ? -16.974 -4.200 -3.310 1.00 84.31 91 LEU A C 1
ATOM 730 O O . LEU A 1 91 ? -17.573 -4.924 -4.099 1.00 84.31 91 LEU A O 1
ATOM 734 N N . LYS A 1 92 ? -16.318 -3.107 -3.726 1.00 83.00 92 LYS A N 1
ATOM 735 C CA . LYS A 1 92 ? -16.193 -2.732 -5.150 1.00 83.00 92 LYS A CA 1
ATOM 736 C C . LYS A 1 92 ? -15.198 -3.617 -5.911 1.00 83.00 92 LYS A C 1
ATOM 738 O O . LYS A 1 92 ? -15.178 -3.565 -7.139 1.00 83.00 92 LYS A O 1
ATOM 743 N N . PHE A 1 93 ? -14.391 -4.397 -5.194 1.00 79.81 93 PHE A N 1
ATOM 744 C CA . PHE A 1 93 ? -13.489 -5.421 -5.723 1.00 79.81 93 PHE A CA 1
ATOM 745 C C . PHE A 1 93 ? -14.051 -6.842 -5.539 1.00 79.81 93 PHE A C 1
ATOM 747 O O . PHE A 1 93 ? -13.292 -7.803 -5.591 1.00 79.81 93 PHE A O 1
ATOM 754 N N . ASP A 1 94 ? -15.367 -6.974 -5.331 1.00 83.94 94 ASP A N 1
ATOM 755 C CA . ASP A 1 94 ? -16.075 -8.251 -5.160 1.00 83.94 94 ASP A CA 1
ATOM 756 C C . ASP A 1 94 ? -15.627 -9.079 -3.936 1.00 83.94 94 ASP A C 1
ATOM 758 O O . ASP A 1 94 ? -15.881 -10.281 -3.862 1.00 83.94 94 ASP A O 1
ATOM 762 N N . ILE A 1 95 ? -15.010 -8.436 -2.937 1.00 83.12 95 ILE A N 1
ATOM 763 C CA . ILE A 1 95 ? -14.627 -9.079 -1.673 1.00 83.12 95 ILE A CA 1
ATOM 764 C C . ILE A 1 95 ? -15.822 -9.032 -0.708 1.00 83.12 95 ILE A C 1
ATOM 766 O O . ILE A 1 95 ? -16.378 -7.948 -0.483 1.00 83.12 95 ILE A O 1
ATOM 770 N N . PRO A 1 96 ? -16.245 -10.168 -0.117 1.00 88.75 96 PRO A N 1
ATOM 771 C CA . PRO A 1 96 ? -17.374 -10.206 0.806 1.00 88.75 96 PRO A CA 1
ATOM 772 C C . PRO A 1 96 ? -17.200 -9.269 2.004 1.00 88.75 96 PRO A C 1
ATOM 774 O O . PRO A 1 96 ? -16.114 -9.126 2.563 1.00 88.75 96 PRO A O 1
ATOM 777 N N . LYS A 1 97 ? -18.309 -8.668 2.451 1.00 88.44 97 LYS A N 1
ATOM 778 C CA . LYS A 1 97 ? -18.316 -7.725 3.580 1.00 88.44 97 LYS A CA 1
ATOM 779 C C . LYS A 1 97 ? -17.668 -8.308 4.837 1.00 88.44 97 LYS A C 1
ATOM 781 O O . LYS A 1 97 ? -16.891 -7.618 5.489 1.00 88.44 97 LYS A O 1
ATOM 786 N N . ASP A 1 98 ? -18.011 -9.545 5.179 1.00 89.62 98 ASP A N 1
ATOM 787 C CA . ASP A 1 98 ? -17.531 -10.181 6.407 1.00 89.62 98 ASP A CA 1
ATOM 788 C C . ASP A 1 98 ? -16.013 -10.412 6.351 1.00 89.62 98 ASP A C 1
ATOM 790 O O . ASP A 1 98 ? -15.314 -10.094 7.312 1.00 89.62 98 ASP A O 1
ATOM 794 N N . GLU A 1 99 ? -15.491 -10.829 5.193 1.00 87.94 99 GLU A N 1
ATOM 795 C CA . GLU A 1 99 ? -14.050 -10.980 4.953 1.00 87.94 99 GLU A CA 1
ATOM 796 C C . GLU A 1 99 ? -13.320 -9.633 5.032 1.00 87.94 99 GLU A C 1
ATOM 798 O O . GLU A 1 99 ? -12.288 -9.523 5.693 1.00 87.94 99 GLU A O 1
ATOM 803 N N . ALA A 1 100 ? -13.885 -8.574 4.444 1.00 88.06 100 ALA A N 1
ATOM 804 C CA . ALA A 1 100 ? -13.313 -7.232 4.521 1.00 88.06 100 ALA A CA 1
ATOM 805 C C . ALA A 1 100 ? -13.285 -6.685 5.964 1.00 88.06 100 ALA A C 1
ATOM 807 O O . ALA A 1 100 ? -12.313 -6.043 6.364 1.00 88.06 100 ALA A O 1
ATOM 808 N N . ILE A 1 101 ? -14.315 -6.964 6.773 1.00 89.19 101 ILE A N 1
ATOM 809 C CA . ILE A 1 101 ? -14.346 -6.595 8.199 1.00 89.19 101 ILE A CA 1
ATOM 810 C C . ILE A 1 101 ? -13.254 -7.337 8.974 1.00 89.19 101 ILE A C 1
ATOM 812 O O . ILE A 1 101 ? -12.589 -6.745 9.828 1.00 89.19 101 ILE A O 1
ATOM 816 N N . GLU A 1 102 ? -13.077 -8.633 8.719 1.00 88.69 102 GLU A N 1
ATOM 817 C CA . GLU A 1 102 ? -12.035 -9.427 9.370 1.00 88.69 102 GLU A CA 1
ATOM 818 C C . GLU A 1 102 ? -10.633 -8.966 8.967 1.00 88.69 102 GLU A C 1
ATOM 820 O O . GLU A 1 102 ? -9.786 -8.773 9.842 1.00 88.69 102 GLU A O 1
ATOM 825 N N . ALA A 1 103 ? -10.406 -8.710 7.677 1.00 87.06 103 ALA A N 1
ATOM 826 C CA . ALA A 1 103 ? -9.155 -8.156 7.172 1.00 87.06 103 ALA A CA 1
ATOM 827 C C . ALA A 1 103 ? -8.844 -6.805 7.830 1.00 87.06 103 ALA A C 1
ATOM 829 O O . ALA A 1 103 ? -7.753 -6.632 8.374 1.00 87.06 103 ALA A O 1
ATOM 830 N N . PHE A 1 104 ? -9.816 -5.886 7.897 1.00 89.44 104 PHE A N 1
ATOM 831 C CA . PHE A 1 104 ? -9.626 -4.596 8.561 1.00 89.44 104 PHE A CA 1
ATOM 832 C C . PHE A 1 104 ? -9.236 -4.752 10.034 1.00 89.44 104 PHE A C 1
ATOM 834 O O . PHE A 1 104 ? -8.307 -4.094 10.491 1.00 89.44 104 PHE A O 1
ATOM 841 N N . LYS A 1 105 ? -9.896 -5.647 10.784 1.00 89.00 105 LYS A N 1
ATOM 842 C CA . LYS A 1 105 ? -9.561 -5.895 12.199 1.00 89.00 105 LYS A CA 1
ATOM 843 C C . LYS A 1 105 ? -8.127 -6.389 12.382 1.00 89.00 105 LYS A C 1
ATOM 845 O O 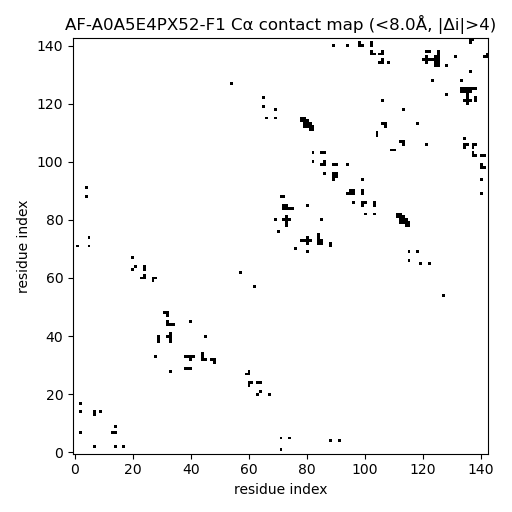. LYS A 1 105 ? -7.474 -5.999 13.350 1.00 89.00 105 LYS A O 1
ATOM 850 N N . LYS A 1 106 ? -7.653 -7.254 11.479 1.00 87.06 106 LYS A N 1
ATOM 851 C CA . LYS A 1 106 ? -6.273 -7.756 11.495 1.00 87.06 106 LYS A CA 1
ATOM 852 C C . LYS A 1 106 ? -5.282 -6.641 11.151 1.00 87.06 106 LYS A C 1
ATOM 854 O O . LYS A 1 106 ? -4.317 -6.451 11.883 1.00 87.06 106 LYS A O 1
ATOM 859 N N . LEU A 1 107 ? -5.562 -5.868 10.100 1.00 87.12 107 LEU A N 1
ATOM 860 C CA . LEU A 1 107 ? -4.717 -4.763 9.635 1.00 87.12 107 LEU A CA 1
ATOM 861 C C . LEU A 1 107 ? -4.623 -3.621 10.651 1.00 87.12 107 LEU A C 1
ATOM 863 O O . LEU A 1 107 ? -3.541 -3.098 10.898 1.00 87.12 107 LEU A O 1
ATOM 867 N N . SER A 1 108 ? -5.742 -3.242 11.271 1.00 90.12 108 SER A N 1
ATOM 868 C CA . SER A 1 108 ? -5.777 -2.130 12.222 1.00 90.12 108 SER A CA 1
ATOM 869 C C . SER A 1 108 ? -5.151 -2.474 13.574 1.00 90.12 108 SER A C 1
ATOM 871 O O . SER A 1 108 ? -4.942 -1.579 14.395 1.00 90.12 108 SER A O 1
ATOM 873 N N . GLY A 1 109 ? -4.888 -3.758 13.851 1.00 86.25 109 GLY A N 1
ATOM 874 C CA . GLY A 1 109 ? -4.403 -4.213 15.156 1.00 86.25 109 GLY A CA 1
ATOM 875 C C . GLY A 1 109 ? -5.349 -3.836 16.303 1.00 86.25 109 GLY A C 1
ATOM 876 O O . GLY A 1 109 ? -4.900 -3.589 17.420 1.00 86.25 109 GLY A O 1
ATOM 877 N N . GLY A 1 110 ? -6.653 -3.724 16.021 1.00 84.25 110 GLY A N 1
ATOM 878 C CA . GLY A 1 110 ? -7.672 -3.292 16.981 1.00 84.25 110 GLY A CA 1
ATOM 879 C C . GLY A 1 110 ? -7.877 -1.774 17.089 1.00 84.25 110 GLY A C 1
ATOM 880 O O . GLY A 1 110 ? -8.699 -1.341 17.897 1.00 84.25 110 GLY A O 1
ATOM 881 N N . LYS A 1 111 ? -7.184 -0.956 16.285 1.00 89.75 111 LYS A N 1
ATOM 882 C CA . LYS A 1 111 ? -7.464 0.486 16.170 1.00 89.75 111 LYS A CA 1
ATOM 883 C C . LYS A 1 111 ? -8.773 0.734 15.410 1.00 89.75 111 LYS A C 1
ATOM 885 O O . LYS A 1 111 ? -9.212 -0.089 14.604 1.00 89.75 111 LYS A O 1
ATOM 890 N N . SER A 1 112 ? -9.378 1.900 15.644 1.00 89.56 112 SER A N 1
ATOM 891 C CA . SER A 1 112 ? -10.583 2.357 14.933 1.00 89.56 112 SER A CA 1
ATOM 892 C C . SER A 1 112 ? -10.312 2.808 13.495 1.00 89.56 112 SER A C 1
ATOM 894 O O . SER A 1 112 ? -11.236 2.839 12.686 1.00 89.56 112 SER A O 1
ATOM 896 N N . SER A 1 113 ? -9.067 3.165 13.183 1.00 92.75 113 SER A N 1
ATOM 897 C CA . SER A 1 113 ? -8.631 3.613 11.863 1.00 92.75 113 SER A CA 1
ATOM 89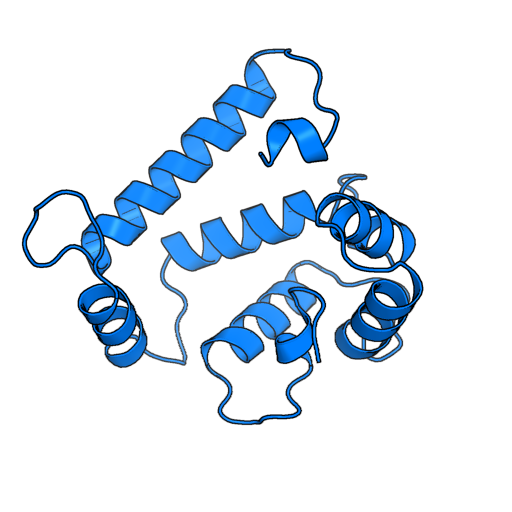8 C C . SER A 1 113 ? -7.157 3.274 11.622 1.00 92.75 113 SER A C 1
ATOM 900 O O . SER A 1 113 ? -6.412 2.989 12.564 1.00 92.75 113 SER A O 1
ATOM 902 N N . ILE A 1 114 ? -6.756 3.286 10.353 1.00 92.81 114 ILE A N 1
ATOM 903 C CA . ILE A 1 114 ? -5.388 3.064 9.878 1.00 92.81 114 ILE A CA 1
ATOM 904 C C . ILE A 1 114 ? -4.880 4.398 9.321 1.00 92.81 114 ILE A C 1
ATOM 906 O O . ILE A 1 114 ? -5.465 4.928 8.378 1.00 92.81 114 ILE A O 1
ATOM 910 N N . THR A 1 115 ? -3.823 4.966 9.905 1.00 93.69 115 THR A N 1
ATOM 911 C CA . THR A 1 115 ? -3.198 6.190 9.368 1.00 93.69 115 THR A CA 1
ATOM 912 C C . THR A 1 115 ? -2.338 5.870 8.149 1.00 93.69 115 THR A C 1
ATOM 914 O O . THR A 1 115 ? -1.994 4.711 7.911 1.00 93.69 115 THR A O 1
ATOM 917 N N . TYR A 1 116 ? -1.926 6.892 7.394 1.00 91.06 116 TYR A N 1
ATOM 918 C CA . TYR A 1 116 ? -0.973 6.693 6.301 1.00 91.06 116 TYR A CA 1
ATOM 919 C C . TYR A 1 116 ? 0.340 6.040 6.774 1.00 91.06 116 TYR A C 1
ATOM 921 O O . TYR A 1 116 ? 0.851 5.152 6.094 1.00 91.06 116 TYR A O 1
ATOM 929 N N . GLU A 1 117 ? 0.873 6.407 7.950 1.00 90.88 117 GLU A N 1
ATOM 930 C CA . GLU A 1 117 ? 2.105 5.780 8.455 1.00 90.88 117 GLU A CA 1
ATOM 931 C C . GLU A 1 117 ? 1.911 4.309 8.839 1.00 90.88 117 GLU A C 1
ATOM 933 O O . GLU A 1 117 ? 2.831 3.504 8.686 1.00 90.88 117 GLU A O 1
ATOM 938 N N . ASP A 1 118 ? 0.736 3.947 9.358 1.00 90.69 118 ASP A N 1
ATOM 939 C CA . ASP A 1 118 ? 0.408 2.548 9.631 1.00 90.69 118 ASP A CA 1
ATOM 940 C C . ASP A 1 118 ? 0.239 1.768 8.318 1.00 90.69 118 ASP A C 1
ATOM 942 O O . ASP A 1 118 ? 0.764 0.664 8.185 1.00 90.69 118 ASP A O 1
ATOM 946 N N . PHE A 1 119 ? -0.418 2.363 7.320 1.00 89.44 119 PHE A N 1
ATOM 947 C CA . PHE A 1 119 ? -0.595 1.758 6.001 1.00 89.44 119 PHE A CA 1
ATOM 948 C C . PHE A 1 119 ? 0.737 1.524 5.280 1.00 89.44 119 PHE A C 1
ATOM 950 O O . PHE A 1 119 ? 0.929 0.469 4.683 1.00 89.44 119 PHE A O 1
ATOM 957 N N . GLU A 1 120 ? 1.684 2.463 5.364 1.00 89.12 120 GLU A N 1
ATOM 958 C CA . GLU A 1 120 ? 3.012 2.315 4.756 1.00 89.12 120 GLU A CA 1
ATOM 959 C C . GLU A 1 120 ? 3.781 1.122 5.347 1.00 89.12 120 GLU A C 1
ATOM 961 O O . GLU A 1 120 ? 4.431 0.381 4.610 1.00 89.12 120 GLU A O 1
ATOM 966 N N . LYS A 1 121 ? 3.647 0.871 6.656 1.00 87.69 121 LYS A N 1
ATOM 967 C CA . LYS A 1 121 ? 4.230 -0.317 7.303 1.00 87.69 121 LYS A CA 1
ATOM 968 C C . LYS A 1 121 ? 3.557 -1.603 6.838 1.00 87.69 121 LYS A C 1
ATOM 970 O O . LYS A 1 121 ? 4.250 -2.550 6.494 1.00 87.69 121 LYS A O 1
ATOM 975 N N . LEU A 1 122 ? 2.225 -1.622 6.766 1.00 87.88 122 LEU A N 1
ATOM 976 C CA . LEU A 1 122 ? 1.478 -2.782 6.265 1.00 87.88 122 LEU A CA 1
ATOM 977 C C . LEU A 1 122 ? 1.823 -3.088 4.797 1.00 87.88 122 LEU A C 1
ATOM 979 O O . LEU A 1 122 ? 1.920 -4.249 4.410 1.00 87.88 122 LEU A O 1
ATOM 983 N N . TYR A 1 123 ? 2.053 -2.053 3.987 1.00 86.69 123 TYR A N 1
ATOM 984 C CA . TYR A 1 123 ? 2.529 -2.190 2.613 1.00 86.69 123 TYR A CA 1
ATOM 985 C C . TYR A 1 123 ? 3.941 -2.792 2.568 1.00 86.69 123 TYR A C 1
ATOM 987 O O . TYR A 1 123 ? 4.195 -3.699 1.780 1.00 86.69 123 TYR A O 1
ATOM 995 N N . GLN A 1 124 ? 4.862 -2.330 3.418 1.00 83.94 124 GLN A N 1
ATOM 996 C CA . GLN A 1 124 ? 6.203 -2.919 3.519 1.00 83.94 124 GLN A CA 1
ATOM 997 C C . GLN A 1 124 ? 6.147 -4.385 3.955 1.00 83.94 124 GLN A C 1
ATOM 999 O O . GLN A 1 124 ? 6.809 -5.219 3.337 1.00 83.94 124 GLN A O 1
ATOM 1004 N N . ASP A 1 125 ? 5.321 -4.706 4.952 1.00 82.88 125 ASP A N 1
ATOM 1005 C CA . ASP A 1 125 ? 5.104 -6.076 5.412 1.00 82.88 125 ASP A CA 1
ATOM 1006 C C . ASP A 1 125 ? 4.636 -6.971 4.258 1.00 82.88 125 ASP A C 1
ATOM 1008 O O . ASP A 1 125 ? 5.230 -8.019 4.027 1.00 82.88 125 ASP A O 1
ATOM 1012 N N . TYR A 1 126 ? 3.644 -6.533 3.476 1.00 81.44 126 TYR A N 1
ATOM 1013 C CA . TYR A 1 126 ? 3.111 -7.309 2.350 1.00 81.44 126 TYR A CA 1
ATOM 1014 C C . TYR A 1 126 ? 4.173 -7.669 1.297 1.00 81.44 126 TYR A C 1
ATOM 1016 O O . TYR A 1 126 ? 4.145 -8.757 0.727 1.00 81.44 126 TYR A O 1
ATOM 1024 N N . PHE A 1 127 ? 5.101 -6.755 1.002 1.00 75.44 127 PHE A N 1
ATOM 1025 C CA . PHE A 1 127 ? 6.086 -6.960 -0.065 1.00 75.44 127 PHE A CA 1
ATOM 1026 C C . PHE A 1 127 ? 7.407 -7.577 0.400 1.00 75.44 127 PHE A C 1
ATOM 1028 O O . PHE A 1 127 ? 8.108 -8.178 -0.416 1.00 75.44 127 PHE A O 1
ATOM 1035 N N . TYR A 1 128 ? 7.775 -7.411 1.672 1.00 78.06 128 TYR A N 1
ATOM 1036 C CA . TYR A 1 128 ? 9.116 -7.753 2.154 1.00 78.06 128 TYR A CA 1
ATOM 1037 C C . TYR A 1 128 ? 9.143 -8.714 3.339 1.00 78.06 128 TYR A C 1
ATOM 1039 O O . TYR A 1 128 ? 10.214 -9.271 3.613 1.00 78.06 128 TYR A O 1
ATOM 1047 N N . SER A 1 129 ? 8.023 -8.901 4.043 1.00 76.62 129 SER A N 1
ATOM 1048 C CA . SER A 1 129 ? 7.973 -9.818 5.176 1.00 76.62 129 SER A CA 1
ATOM 1049 C C . SER A 1 129 ? 8.057 -11.263 4.703 1.00 76.62 129 SER A C 1
ATOM 1051 O O . SER A 1 129 ? 7.322 -11.694 3.819 1.00 76.62 129 SER A O 1
ATOM 1053 N N . ASP A 1 130 ? 8.934 -12.029 5.347 1.00 74.38 130 ASP A N 1
ATOM 1054 C CA . ASP A 1 130 ? 8.981 -13.484 5.207 1.00 74.38 130 ASP A CA 1
ATOM 1055 C C . ASP A 1 130 ? 8.040 -14.173 6.238 1.00 74.38 130 ASP A C 1
ATOM 1057 O O . ASP A 1 130 ? 7.959 -15.402 6.288 1.00 74.38 130 ASP A O 1
ATOM 1061 N N . ASP A 1 131 ? 7.327 -13.399 7.078 1.00 76.62 131 ASP A N 1
ATOM 1062 C CA . ASP A 1 131 ? 6.339 -13.905 8.043 1.00 76.62 131 ASP A CA 1
ATOM 1063 C C . ASP A 1 131 ? 4.963 -14.087 7.388 1.00 76.62 131 ASP A C 1
ATOM 1065 O O . ASP A 1 131 ? 4.275 -13.134 7.015 1.00 76.62 131 ASP A O 1
ATOM 1069 N N . VAL A 1 132 ? 4.527 -15.344 7.322 1.00 76.31 132 VAL A N 1
ATOM 1070 C CA . VAL A 1 132 ? 3.217 -15.750 6.796 1.00 76.31 132 VAL A CA 1
ATOM 1071 C C . VAL A 1 132 ? 2.039 -15.166 7.585 1.00 76.31 132 VAL A C 1
ATOM 1073 O O . VAL A 1 132 ? 0.936 -15.094 7.052 1.00 76.31 132 VAL A O 1
ATOM 1076 N N . ASN A 1 133 ? 2.256 -14.717 8.825 1.00 77.75 133 ASN A N 1
ATOM 1077 C CA . ASN A 1 133 ? 1.228 -14.113 9.677 1.00 77.75 133 ASN A CA 1
ATOM 1078 C C . ASN A 1 133 ? 1.340 -12.585 9.773 1.00 77.75 133 ASN A C 1
ATOM 1080 O O . ASN A 1 133 ? 0.670 -11.982 10.616 1.00 77.75 133 ASN A O 1
ATOM 1084 N N . ALA A 1 134 ? 2.189 -11.952 8.955 1.00 80.75 134 ALA A N 1
ATOM 1085 C CA . ALA A 1 134 ? 2.341 -10.505 8.976 1.00 80.75 134 ALA A CA 1
ATOM 1086 C C . ALA A 1 134 ? 0.986 -9.822 8.704 1.00 80.75 134 ALA A C 1
ATOM 1088 O O . ALA A 1 134 ? 0.300 -10.196 7.748 1.00 80.75 134 ALA A O 1
ATOM 1089 N N . PRO A 1 135 ? 0.588 -8.803 9.491 1.00 79.31 135 PRO A N 1
ATOM 1090 C CA . PRO A 1 135 ? -0.688 -8.117 9.295 1.00 79.31 135 PRO A CA 1
ATOM 1091 C C . PRO A 1 135 ? -0.865 -7.588 7.867 1.00 79.31 135 PRO A C 1
ATOM 1093 O O . PRO A 1 135 ? -1.963 -7.671 7.318 1.00 79.31 135 PRO A O 1
ATOM 1096 N N . GLY A 1 136 ? 0.226 -7.123 7.245 1.00 78.50 136 GLY A N 1
ATOM 1097 C CA . GLY A 1 136 ? 0.258 -6.656 5.860 1.00 78.50 136 GLY A CA 1
ATOM 1098 C C . GLY A 1 136 ? -0.233 -7.670 4.826 1.00 78.50 136 GLY A C 1
ATOM 1099 O O . GLY A 1 136 ? -0.775 -7.255 3.808 1.00 78.50 136 GLY A O 1
ATOM 1100 N N . ASN A 1 137 ? -0.168 -8.979 5.094 1.00 77.94 137 ASN A N 1
ATOM 1101 C CA . ASN A 1 137 ? -0.635 -10.020 4.164 1.00 77.94 137 ASN A CA 1
ATOM 1102 C C . ASN A 1 137 ? -2.129 -9.880 3.819 1.00 77.94 137 ASN A C 1
ATOM 1104 O O . ASN A 1 137 ? -2.569 -10.309 2.756 1.00 77.94 137 ASN A O 1
ATOM 1108 N N . HIS A 1 1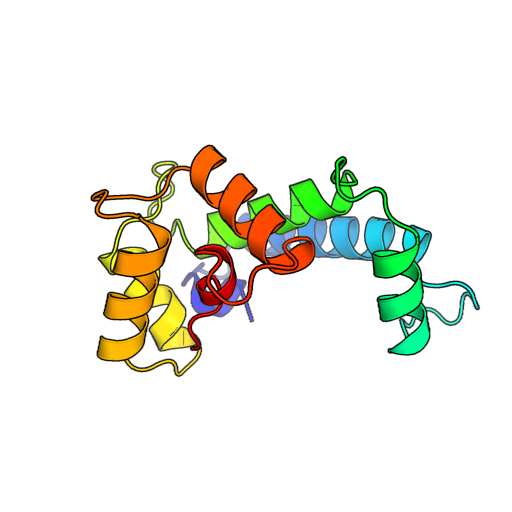38 ? -2.899 -9.201 4.672 1.00 76.81 138 HIS A N 1
ATOM 1109 C CA . HIS A 1 138 ? -4.326 -8.965 4.476 1.00 76.81 138 HIS A CA 1
ATOM 1110 C C . HIS A 1 138 ? -4.660 -7.641 3.765 1.00 76.81 138 HIS A C 1
ATOM 1112 O O . HIS A 1 138 ? -5.841 -7.328 3.617 1.00 76.81 138 HIS A O 1
ATOM 1118 N N . LEU A 1 139 ? -3.665 -6.863 3.303 1.00 75.06 139 LEU A N 1
ATOM 1119 C CA . LEU A 1 139 ? -3.859 -5.516 2.730 1.00 75.06 139 LEU A CA 1
ATOM 1120 C C . LEU A 1 139 ? -4.807 -5.499 1.517 1.00 75.06 139 LEU A C 1
ATOM 1122 O O . LEU A 1 139 ? -5.505 -4.511 1.301 1.00 75.06 139 LEU A O 1
ATOM 1126 N N . PHE A 1 140 ? -4.841 -6.590 0.745 1.00 69.06 140 PHE A N 1
ATOM 1127 C CA . P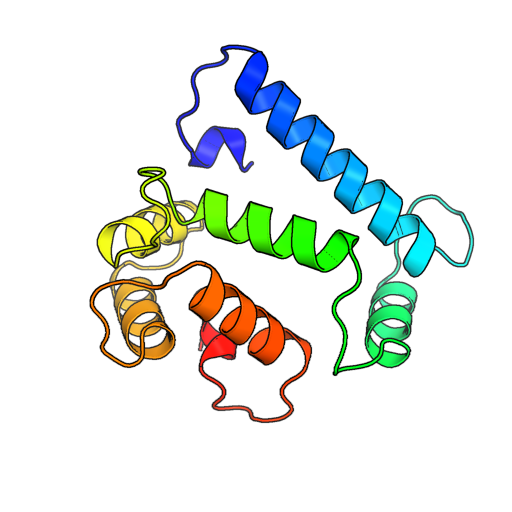HE A 1 140 ? -5.708 -6.759 -0.429 1.00 69.06 140 PHE A CA 1
ATOM 1128 C C . PHE A 1 140 ? -6.874 -7.736 -0.198 1.00 69.06 140 PHE A C 1
ATOM 1130 O O . PHE A 1 140 ? -7.483 -8.213 -1.151 1.00 69.06 140 PHE A O 1
ATOM 1137 N N . GLY A 1 141 ? -7.209 -8.007 1.067 1.00 58.44 141 GLY A N 1
ATOM 1138 C CA . GLY A 1 141 ? -8.489 -8.602 1.450 1.00 58.44 141 GLY A CA 1
ATOM 1139 C C . GLY A 1 141 ? -8.622 -10.117 1.303 1.00 58.44 141 GLY A C 1
ATOM 1140 O O . GLY A 1 141 ? -9.746 -10.599 1.217 1.00 58.44 141 GLY A O 1
ATOM 1141 N N . THR A 1 142 ? -7.526 -10.879 1.330 1.00 62.59 142 THR A N 1
ATOM 1142 C CA . THR A 1 142 ? -7.585 -12.352 1.401 1.00 62.59 142 THR A CA 1
ATOM 1143 C C . THR A 1 142 ? -6.683 -12.938 2.492 1.00 62.59 142 THR A C 1
ATOM 1145 O O . THR A 1 142 ? -5.795 -12.261 3.016 1.00 62.59 142 THR A O 1
ATOM 1148 N N . ASN A 1 143 ? -7.002 -14.180 2.883 1.00 42.75 143 ASN A N 1
ATOM 1149 C CA . ASN A 1 143 ? -6.321 -14.989 3.905 1.00 42.75 143 ASN A CA 1
ATOM 1150 C C . ASN A 1 143 ? -4.885 -15.362 3.544 1.00 42.75 143 ASN A C 1
ATOM 1152 O O . ASN A 1 143 ? -4.642 -15.670 2.357 1.00 42.75 143 ASN A O 1
#

Mean predicted aligned error: 8.72 Å

Nearest PDB structures (foldseek):
  4ndb-assembly2_B  TM=9.441E-01  e=1.511E-09  Doryteuthis pealeii
  4ndc-assembly2_B  TM=9.022E-01  e=1.367E-09  Doryteuthis pealeii
  7pjd-assembly6_F  TM=8.301E-01  e=1.176E-09  Bombyx mori
  6kth-assembly1_A  TM=8.681E-01  e=1.176E-09  Bombyx mori
  7pjd-assembly3_C  TM=8.417E-01  e=3.376E-09  Bombyx mori

pLDDT: mean 78.75, std 11.23, range [42.75, 93.69]

Secondary structure (DSSP, 8-state):
-HHHHTT--S-HHHHHHHHHHHHHHHHHHHHHH-SS-SSS--HHHHHHHHHHS-TT---HHHHHHHHHHHHHH-SS-SSEEEHHHHHHHHHTTT--HHHHHHHHHHHTTT-SEEEHHHHHHHHHHHHH---TT-GGGGTTS--

Radius of gyration: 16.0 Å; Cα contacts (8 Å, |Δi|>4): 141; chains: 1; bounding box: 36×33×42 Å

Sequence (143 aa):
MVAKIQGWNEDELERKAAHRTMLQIWEGFTKAADKDSDGKISSDEWIAMWTAQDKNSMAEWQKQYCKVLFNIQDVSGDGVVNGDEFVQVHLKFDIPKDEAIEAFKKLSGGKSSITYEDFEKLYQDYFYSDDVNAPGNHLFGTN

Organism: NCBI:txid189913

Foldseek 3Di:
DLCVLLVDDPPPVVVVVLVVLVVVLLVQVCVQQVPVPPSDHDPVSVVVSLVPDDLVDDDPSRLSVLVVLQCSQPSVPPQKHFLVSQLSSLVVVVADSVLSNVLCCLLCVNDRIAGSVSSVVLSSCCSRNPDPSRSSVCSNRDD